Protein AF-A0A0N4WVN0-F1 (afdb_monomer_lite)

Secondary structure (DSSP, 8-state):
-HHHHHHHHHHHHHHHHHHHHHHHHHHHHHHHHHHHSS---HHHHHHHHHHHHHHIIIIIHHHHHHHHHHHHT----HHHHHHHHHHHHHHHHHHHHHHHHH-HHHHHHHHHHTT-HHHHHHHTS--

Structure (mmCIF, N/CA/C/O backbone):
data_AF-A0A0N4WVN0-F1
#
_entry.id   AF-A0A0N4WVN0-F1
#
loop_
_atom_site.group_PDB
_atom_site.id
_atom_site.type_symbol
_atom_site.label_atom_id
_atom_site.label_alt_id
_atom_site.label_comp_id
_atom_site.label_asym_id
_atom_site.label_entity_id
_atom_site.label_seq_id
_atom_site.pdbx_PDB_ins_code
_atom_site.Cartn_x
_atom_site.Cartn_y
_atom_site.Cartn_z
_atom_site.occupancy
_atom_site.B_iso_or_equiv
_atom_site.auth_seq_id
_atom_site.auth_comp_id
_atom_site.auth_asym_id
_atom_site.auth_atom_id
_atom_site.pdbx_PDB_model_num
ATOM 1 N N . MET A 1 1 ? -15.611 -6.223 25.893 1.00 59.28 1 MET A N 1
ATOM 2 C CA . MET A 1 1 ? -15.791 -5.942 24.449 1.00 59.28 1 MET A CA 1
ATOM 3 C C . MET A 1 1 ? -15.288 -4.549 24.075 1.00 59.28 1 MET A C 1
ATOM 5 O O . MET A 1 1 ? -14.571 -4.446 23.090 1.00 59.28 1 MET A O 1
ATOM 9 N N . GLU A 1 2 ? -15.551 -3.517 24.882 1.00 69.81 2 GLU A N 1
ATOM 10 C CA . GLU A 1 2 ? -15.051 -2.138 24.682 1.00 69.81 2 GLU A CA 1
ATOM 11 C C . GLU A 1 2 ? -13.516 -2.027 24.565 1.00 69.81 2 GLU A C 1
ATOM 13 O O . GLU A 1 2 ? -13.001 -1.417 23.632 1.00 69.81 2 GLU A O 1
ATOM 18 N N . SER A 1 3 ? -12.762 -2.688 25.452 1.00 76.81 3 SER A N 1
ATOM 19 C CA . SER A 1 3 ? -11.289 -2.616 25.473 1.00 76.81 3 SER A CA 1
ATOM 20 C C . SER A 1 3 ? -10.631 -3.158 24.197 1.00 76.81 3 SER A C 1
ATOM 22 O O . SER A 1 3 ? -9.617 -2.633 23.752 1.00 76.81 3 SER A O 1
ATOM 24 N N . PHE A 1 4 ? -11.229 -4.183 23.581 1.00 75.38 4 PHE A N 1
ATOM 25 C CA . PHE A 1 4 ? -10.750 -4.766 22.324 1.00 75.38 4 PHE A CA 1
ATOM 26 C C . PHE A 1 4 ? -11.005 -3.831 21.134 1.00 75.38 4 PHE A C 1
ATOM 28 O O . PHE A 1 4 ? -10.144 -3.670 20.275 1.00 75.38 4 PHE A O 1
ATOM 35 N N . ARG A 1 5 ? -12.162 -3.155 21.115 1.00 74.06 5 ARG A N 1
ATOM 36 C CA . ARG A 1 5 ? -12.498 -2.159 20.087 1.00 74.06 5 ARG A CA 1
ATOM 37 C C . ARG A 1 5 ? -11.540 -0.969 20.138 1.00 74.06 5 ARG A C 1
ATOM 39 O O . ARG A 1 5 ? -11.019 -0.565 19.104 1.00 74.06 5 ARG A O 1
ATOM 46 N N . LEU A 1 6 ? -11.259 -0.456 21.337 1.00 80.06 6 LEU A N 1
ATOM 47 C CA . LEU A 1 6 ? -10.300 0.635 21.531 1.00 80.06 6 LEU A CA 1
ATOM 48 C C . LEU A 1 6 ? -8.877 0.236 21.125 1.00 80.06 6 LEU A C 1
ATOM 50 O O . LEU A 1 6 ? -8.201 1.021 20.466 1.00 80.06 6 LEU A O 1
ATOM 54 N N . ALA A 1 7 ? -8.443 -0.984 21.456 1.00 81.81 7 ALA A N 1
ATOM 55 C CA . ALA A 1 7 ? -7.138 -1.492 21.038 1.00 81.81 7 ALA A CA 1
ATOM 56 C C . ALA A 1 7 ? -6.999 -1.527 19.505 1.00 81.81 7 ALA A C 1
ATOM 58 O O . ALA A 1 7 ? -6.013 -1.016 18.980 1.00 81.81 7 ALA A O 1
ATOM 59 N N . LEU A 1 8 ? -8.018 -2.022 18.789 1.00 77.69 8 LEU A N 1
ATOM 60 C CA . LEU A 1 8 ? -8.035 -2.037 17.321 1.00 77.69 8 LEU A CA 1
ATOM 61 C C . LEU A 1 8 ? -7.999 -0.629 16.710 1.00 77.69 8 LEU A C 1
ATOM 63 O O . LEU A 1 8 ? -7.322 -0.408 15.710 1.00 77.69 8 LEU A O 1
ATOM 67 N N . ILE A 1 9 ? -8.707 0.335 17.306 1.00 78.94 9 ILE A N 1
ATOM 68 C CA . ILE A 1 9 ? -8.704 1.730 16.839 1.00 78.94 9 ILE A CA 1
ATOM 69 C C . ILE A 1 9 ? -7.323 2.370 17.043 1.00 78.94 9 ILE A C 1
ATOM 71 O O . ILE A 1 9 ? -6.832 3.067 16.156 1.00 78.94 9 ILE A O 1
ATOM 75 N N . ILE A 1 10 ? -6.679 2.127 18.188 1.00 85.38 10 ILE A N 1
ATOM 76 C CA . ILE A 1 10 ? -5.333 2.641 18.475 1.00 85.38 10 ILE A CA 1
ATOM 77 C C . ILE A 1 10 ? -4.315 2.033 17.508 1.00 85.38 10 ILE A C 1
ATOM 79 O O . ILE A 1 10 ? -3.536 2.768 16.902 1.00 85.38 10 ILE A O 1
ATOM 83 N N . GLU A 1 11 ? -4.347 0.712 17.331 1.00 81.50 11 GLU A N 1
ATOM 84 C CA . GLU A 1 11 ? -3.467 0.000 16.403 1.00 81.50 11 GLU A CA 1
ATOM 85 C C . GLU A 1 11 ? -3.638 0.521 14.970 1.00 81.50 11 GLU A C 1
ATOM 87 O O . GLU A 1 11 ? -2.650 0.788 14.290 1.00 81.50 11 GLU A O 1
ATOM 92 N N . LEU A 1 12 ? -4.877 0.789 14.548 1.00 76.81 12 LEU A N 1
ATOM 93 C CA . LEU A 1 12 ? -5.187 1.373 13.245 1.00 76.81 12 LEU A CA 1
ATOM 94 C C . LEU A 1 12 ? -4.603 2.777 13.064 1.00 76.81 12 LEU A C 1
ATOM 96 O O . LEU A 1 12 ? -3.990 3.052 12.033 1.00 76.81 12 LEU A O 1
ATOM 100 N N . ILE A 1 13 ? -4.803 3.678 14.030 1.00 81.75 13 ILE A N 1
ATOM 101 C CA . ILE A 1 13 ? -4.266 5.047 13.959 1.00 81.75 13 ILE A CA 1
ATOM 102 C C . ILE A 1 13 ? -2.742 4.997 13.833 1.00 81.75 13 ILE A C 1
ATOM 104 O O . ILE A 1 13 ? -2.151 5.743 13.051 1.00 81.75 13 ILE A O 1
ATOM 108 N N . LEU A 1 14 ? -2.113 4.078 14.564 1.00 86.25 14 LEU A N 1
ATOM 109 C CA . LEU A 1 14 ? -0.674 3.868 14.535 1.00 86.25 14 LEU A CA 1
ATOM 110 C C . LEU A 1 14 ? -0.216 3.355 13.160 1.00 86.25 14 LEU A C 1
ATOM 112 O O . LEU A 1 14 ? 0.737 3.891 12.595 1.00 86.25 14 LEU A O 1
ATOM 116 N N . LEU A 1 15 ? -0.945 2.402 12.571 1.00 81.62 15 LEU A N 1
ATOM 117 C CA . LEU A 1 15 ? -0.680 1.853 11.237 1.00 81.62 15 LEU A CA 1
ATOM 118 C C . LEU A 1 15 ? -0.844 2.904 10.127 1.00 81.62 15 LEU A C 1
ATOM 120 O O . LEU A 1 15 ? 0.034 3.045 9.275 1.00 81.62 15 LEU A O 1
ATOM 124 N N . LEU A 1 16 ? -1.925 3.688 10.159 1.00 80.31 16 LEU A N 1
ATOM 125 C CA . LEU A 1 16 ? -2.178 4.774 9.204 1.00 80.31 16 LEU A CA 1
ATOM 126 C C . LEU A 1 16 ? -1.120 5.875 9.305 1.00 80.31 16 LEU A C 1
ATOM 128 O O . LEU A 1 16 ? -0.626 6.348 8.280 1.00 80.31 16 LEU A O 1
ATOM 132 N N . SER A 1 17 ? -0.741 6.249 10.529 1.00 81.69 17 SER A N 1
ATOM 133 C CA . SER A 1 17 ? 0.321 7.223 10.784 1.00 81.69 17 SER A CA 1
ATOM 134 C C . SER A 1 17 ? 1.663 6.742 10.228 1.00 81.69 17 SER A C 1
ATOM 136 O O . SER A 1 17 ? 2.366 7.494 9.555 1.00 81.69 17 SER A O 1
ATOM 138 N N . LEU A 1 18 ? 1.989 5.462 10.421 1.00 85.00 18 LEU A N 1
ATOM 139 C CA . LEU A 1 18 ? 3.233 4.871 9.938 1.00 85.00 18 LEU A CA 1
ATOM 140 C C . LEU A 1 18 ? 3.265 4.785 8.404 1.00 85.00 18 LEU A C 1
ATOM 142 O O . LEU A 1 18 ? 4.270 5.153 7.797 1.00 85.00 18 LEU A O 1
ATOM 146 N N . ILE A 1 19 ? 2.159 4.393 7.761 1.00 81.25 19 ILE A N 1
ATOM 147 C CA . ILE A 1 19 ? 2.031 4.392 6.292 1.00 81.25 19 ILE A CA 1
ATOM 148 C C . ILE A 1 19 ? 2.176 5.813 5.733 1.00 81.25 19 ILE A C 1
ATOM 150 O O . ILE A 1 19 ? 2.924 6.029 4.777 1.00 81.25 19 ILE A O 1
ATOM 154 N N . ALA A 1 20 ? 1.500 6.794 6.334 1.00 79.25 20 ALA A N 1
ATOM 155 C CA . ALA A 1 20 ? 1.608 8.192 5.928 1.00 79.25 20 ALA A CA 1
ATOM 156 C C . ALA A 1 20 ? 3.046 8.706 6.081 1.00 79.25 20 ALA A C 1
ATOM 158 O O . ALA A 1 20 ? 3.585 9.311 5.154 1.00 79.25 20 ALA A O 1
ATOM 159 N N . PHE A 1 21 ? 3.693 8.407 7.209 1.00 84.81 21 PHE A N 1
ATOM 160 C CA . PHE A 1 21 ? 5.077 8.786 7.470 1.00 84.81 21 PHE A CA 1
ATOM 161 C C . PHE A 1 21 ? 6.038 8.187 6.441 1.00 84.81 21 PHE A C 1
ATOM 163 O O . PHE A 1 21 ? 6.839 8.917 5.859 1.00 84.81 21 PHE A O 1
ATOM 170 N N . VAL A 1 22 ? 5.933 6.884 6.161 1.00 82.38 22 VAL A N 1
ATOM 171 C CA . VAL A 1 22 ? 6.773 6.204 5.164 1.00 82.38 22 VAL A CA 1
ATOM 172 C C . VAL A 1 22 ? 6.560 6.797 3.772 1.00 82.38 22 VAL A C 1
ATOM 174 O O . VAL A 1 22 ? 7.540 7.090 3.091 1.00 82.38 22 VAL A O 1
ATOM 177 N N . ASN A 1 23 ? 5.312 7.044 3.363 1.00 78.44 23 ASN A N 1
ATOM 178 C CA . AS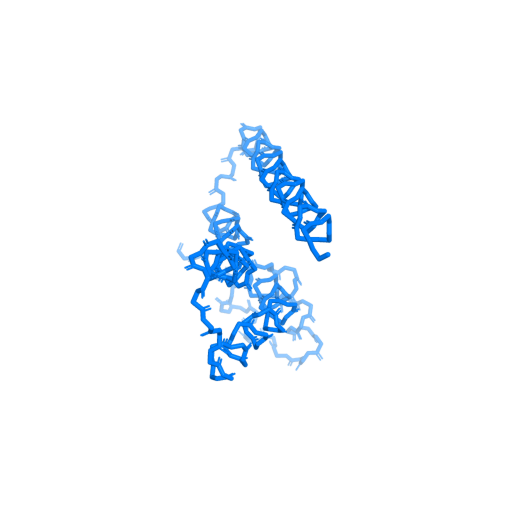N A 1 23 ? 5.003 7.629 2.056 1.00 78.44 23 ASN A CA 1
ATOM 179 C C . ASN A 1 23 ? 5.559 9.052 1.913 1.00 78.44 23 ASN A C 1
ATOM 181 O O . ASN A 1 23 ? 6.168 9.379 0.894 1.00 78.44 23 ASN A O 1
ATOM 185 N N . VAL A 1 24 ? 5.406 9.888 2.944 1.00 80.25 24 VAL A N 1
ATOM 186 C CA . VAL A 1 24 ? 5.959 11.251 2.964 1.00 80.25 24 VAL A CA 1
ATOM 187 C C . VAL A 1 24 ? 7.484 11.210 2.950 1.00 80.25 24 VAL A C 1
ATOM 189 O O . VAL A 1 24 ? 8.109 11.928 2.170 1.00 80.25 24 VAL A O 1
ATOM 192 N N . PHE A 1 25 ? 8.098 10.343 3.754 1.00 83.00 25 PHE A N 1
ATOM 193 C CA . PHE A 1 25 ? 9.547 10.183 3.790 1.00 83.00 25 PHE A CA 1
ATOM 194 C C . PHE A 1 25 ? 10.097 9.729 2.433 1.00 83.00 25 PHE A C 1
ATOM 196 O O . PHE A 1 25 ? 11.067 10.305 1.936 1.00 83.00 25 PHE A O 1
ATOM 203 N N . CYS A 1 26 ? 9.446 8.752 1.793 1.00 77.50 26 CYS A N 1
ATOM 204 C CA . CYS A 1 26 ? 9.819 8.272 0.465 1.00 77.50 26 CYS A CA 1
ATOM 205 C C . CYS A 1 26 ? 9.696 9.392 -0.581 1.00 77.50 26 CYS A C 1
ATOM 207 O O . CYS A 1 26 ? 10.649 9.662 -1.315 1.00 77.50 26 CYS A O 1
ATOM 209 N N . ALA A 1 27 ? 8.580 10.130 -0.571 1.00 76.88 27 ALA A N 1
ATOM 210 C CA . ALA A 1 27 ? 8.352 11.262 -1.466 1.00 76.88 27 ALA A CA 1
ATOM 211 C C . ALA A 1 27 ? 9.391 12.383 -1.281 1.00 76.88 27 ALA A C 1
ATOM 213 O O . ALA A 1 27 ? 9.899 12.919 -2.268 1.00 76.88 27 ALA A O 1
ATOM 214 N N . ILE A 1 28 ? 9.759 12.718 -0.037 1.00 80.81 28 ILE A N 1
ATOM 215 C CA . ILE A 1 28 ? 10.807 13.707 0.260 1.00 80.81 28 ILE A CA 1
ATOM 216 C C . ILE A 1 28 ? 12.154 13.232 -0.279 1.00 80.81 28 ILE A C 1
ATOM 218 O O . ILE A 1 28 ? 12.844 14.000 -0.953 1.00 80.81 28 ILE A O 1
ATOM 222 N N . LYS A 1 29 ? 12.533 11.976 -0.014 1.00 80.00 29 LYS A N 1
ATOM 223 C CA . LYS A 1 29 ? 13.827 11.440 -0.452 1.00 80.00 29 LYS A CA 1
ATOM 224 C C . LYS A 1 29 ? 13.947 11.434 -1.973 1.00 80.00 29 LYS A C 1
ATOM 226 O O . LYS A 1 29 ? 14.994 11.784 -2.511 1.00 80.00 29 LYS A O 1
ATOM 231 N N . ILE A 1 30 ? 12.860 11.102 -2.658 1.00 77.00 30 ILE A N 1
ATOM 232 C CA . ILE A 1 30 ? 12.777 11.098 -4.118 1.00 77.00 30 ILE A CA 1
ATOM 233 C C . ILE A 1 30 ? 12.813 12.510 -4.667 1.00 77.00 30 ILE A C 1
ATOM 235 O O . ILE A 1 30 ? 13.603 12.777 -5.563 1.00 77.00 30 ILE A O 1
ATOM 239 N N . LYS A 1 31 ? 12.055 13.445 -4.087 1.00 76.19 31 LYS A N 1
ATOM 240 C CA . LYS A 1 31 ? 12.126 14.864 -4.453 1.00 76.19 31 LYS A CA 1
ATOM 241 C C . LYS A 1 31 ? 13.540 15.420 -4.283 1.00 76.19 31 LYS A C 1
ATOM 243 O O . LYS A 1 31 ? 13.992 16.189 -5.126 1.00 76.19 31 LYS A O 1
ATOM 248 N N . PHE A 1 32 ? 14.246 15.033 -3.222 1.00 78.00 32 PHE A N 1
ATOM 249 C CA . PHE A 1 32 ? 15.633 15.436 -2.991 1.00 78.00 32 PHE A CA 1
ATOM 250 C C . PHE A 1 32 ? 16.587 14.824 -4.026 1.00 78.00 32 PHE A C 1
ATOM 252 O O . PHE A 1 32 ? 17.411 15.537 -4.595 1.00 78.00 32 PHE A O 1
ATOM 259 N N . TYR A 1 33 ? 16.428 13.534 -4.330 1.00 71.44 33 TYR A N 1
ATOM 260 C CA . TYR A 1 33 ? 17.199 12.847 -5.366 1.00 71.44 33 TYR A CA 1
ATOM 261 C C . TYR A 1 33 ? 16.974 13.482 -6.750 1.00 71.44 33 TYR A C 1
ATOM 263 O O . TYR A 1 33 ? 17.934 13.871 -7.408 1.00 71.44 33 TYR A O 1
ATOM 271 N N . LEU A 1 34 ? 15.712 13.719 -7.125 1.00 70.56 34 LEU A N 1
ATOM 272 C CA . LEU A 1 34 ? 15.299 14.419 -8.349 1.00 70.56 34 LEU A CA 1
ATOM 273 C C . LEU A 1 34 ? 15.773 15.872 -8.407 1.00 70.56 34 LEU A C 1
ATOM 275 O O . LEU A 1 34 ? 16.036 16.377 -9.488 1.00 70.56 34 LEU A O 1
ATOM 279 N N . LYS A 1 35 ? 15.891 16.573 -7.276 1.00 73.25 35 LYS A N 1
ATOM 280 C CA . LYS A 1 35 ? 16.445 17.934 -7.267 1.00 73.25 35 LYS A CA 1
ATOM 281 C C . LYS A 1 35 ? 17.937 17.929 -7.612 1.00 73.25 35 LYS A C 1
ATOM 283 O O . LYS A 1 35 ? 18.407 18.851 -8.274 1.00 73.25 35 LYS A O 1
ATOM 288 N N . ASN A 1 36 ? 18.665 16.901 -7.180 1.00 72.81 36 ASN A N 1
ATOM 289 C CA . ASN A 1 36 ? 20.088 16.749 -7.482 1.00 72.81 36 ASN A CA 1
ATOM 290 C C . ASN A 1 36 ? 20.347 16.170 -8.880 1.00 72.81 36 ASN A C 1
ATOM 292 O O . ASN A 1 36 ? 21.376 16.472 -9.481 1.00 72.81 36 ASN A O 1
ATOM 296 N N . THR A 1 37 ? 19.426 15.380 -9.430 1.00 66.12 37 THR A N 1
ATOM 297 C CA . THR A 1 37 ? 19.520 14.844 -10.791 1.00 66.12 37 THR A CA 1
ATOM 298 C C . THR A 1 37 ? 18.623 15.660 -11.724 1.00 66.12 37 THR A C 1
ATOM 300 O O . THR A 1 37 ? 17.410 15.508 -11.670 1.00 66.12 37 THR A O 1
ATOM 303 N N . LYS A 1 38 ? 19.168 16.481 -12.637 1.00 60.56 38 LYS A N 1
ATOM 304 C CA . LYS A 1 38 ? 18.402 17.299 -13.623 1.00 60.56 38 LYS A CA 1
ATOM 305 C C . LYS A 1 38 ? 17.455 16.510 -14.561 1.00 60.56 38 LYS A C 1
ATOM 307 O O . LYS A 1 38 ? 16.893 17.075 -15.493 1.00 60.56 38 LYS A O 1
ATOM 312 N N . GLN A 1 39 ? 17.296 15.209 -14.352 1.00 57.59 39 GLN A N 1
ATOM 313 C CA . GLN A 1 39 ? 16.501 14.302 -15.156 1.00 57.59 39 GLN A CA 1
ATOM 314 C C . GLN A 1 39 ? 15.142 14.072 -14.487 1.00 57.59 39 GLN A C 1
ATOM 316 O O . GLN A 1 39 ? 14.929 13.113 -13.745 1.00 57.59 39 GLN A O 1
ATOM 321 N N . THR A 1 40 ? 14.204 14.979 -14.755 1.00 57.78 40 THR A N 1
ATOM 322 C CA . THR A 1 40 ? 12.794 14.863 -14.373 1.00 57.78 40 THR A CA 1
ATOM 323 C C . THR A 1 40 ? 12.138 13.750 -15.181 1.00 57.78 40 THR A C 1
ATOM 325 O O . THR A 1 40 ? 11.552 13.952 -16.239 1.00 57.78 40 THR A O 1
ATOM 328 N N . SER A 1 41 ? 12.259 12.527 -14.690 1.00 66.50 41 SER A N 1
ATOM 329 C CA . SER A 1 41 ? 11.559 11.387 -15.261 1.00 66.50 41 SER A CA 1
ATOM 330 C C . SER A 1 41 ? 10.101 11.409 -14.797 1.00 66.50 41 SER A C 1
ATOM 332 O O . SER A 1 41 ? 9.793 10.972 -13.691 1.00 66.50 41 SER A O 1
ATOM 334 N N . CYS A 1 42 ? 9.199 11.931 -15.636 1.00 68.06 42 CYS A N 1
ATOM 335 C CA . CYS A 1 42 ? 7.747 11.983 -15.392 1.00 68.06 42 CYS A CA 1
ATOM 336 C C . CYS A 1 42 ? 7.180 10.630 -14.901 1.00 68.06 42 CYS A C 1
ATOM 338 O O . CYS A 1 42 ? 6.336 10.581 -14.006 1.00 68.06 42 CYS A O 1
ATOM 340 N N . TRP A 1 43 ? 7.736 9.524 -15.403 1.00 68.12 43 TRP A N 1
ATOM 341 C CA . TRP A 1 43 ? 7.354 8.162 -15.029 1.00 68.12 43 TRP A CA 1
ATOM 342 C C . TRP A 1 43 ? 7.625 7.812 -13.552 1.00 68.12 43 TRP A C 1
ATOM 344 O O . TRP A 1 43 ? 6.826 7.103 -12.945 1.00 68.12 43 TRP A O 1
ATOM 354 N N . LEU A 1 44 ? 8.700 8.333 -12.941 1.00 72.44 44 LEU A N 1
ATOM 355 C CA . LEU A 1 44 ? 9.022 8.108 -11.520 1.00 72.44 44 LEU A CA 1
ATOM 356 C C . LEU A 1 44 ? 7.996 8.778 -10.604 1.00 72.44 44 LEU A C 1
ATOM 358 O O . LEU A 1 44 ? 7.622 8.225 -9.569 1.00 72.44 44 LEU A 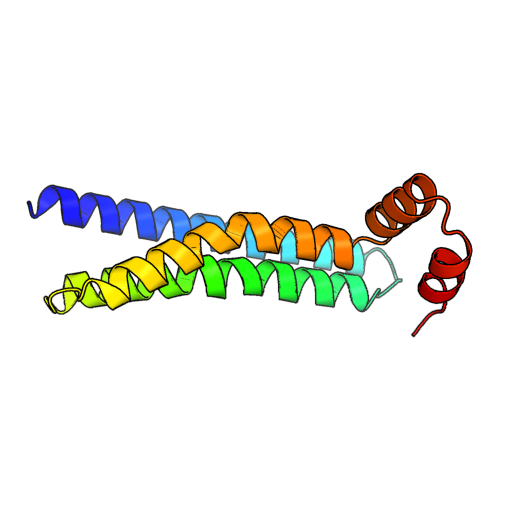O 1
ATOM 362 N N . LEU A 1 45 ? 7.527 9.961 -11.010 1.00 70.75 45 LEU A N 1
ATOM 363 C CA . LEU A 1 45 ? 6.485 10.691 -10.301 1.00 70.75 45 LEU A CA 1
ATOM 364 C C . LEU A 1 45 ? 5.146 9.947 -10.405 1.00 70.75 45 LEU A C 1
ATOM 366 O O . LEU A 1 45 ? 4.490 9.729 -9.390 1.00 70.75 45 LEU A O 1
ATOM 370 N N . GLN A 1 46 ? 4.773 9.504 -11.612 1.00 72.94 46 GLN A N 1
ATOM 371 C CA . GLN A 1 46 ? 3.556 8.720 -11.844 1.00 72.94 46 GLN A CA 1
ATOM 372 C C . GLN A 1 46 ? 3.554 7.421 -11.033 1.00 72.94 46 GLN A C 1
ATOM 374 O O . GLN A 1 46 ? 2.574 7.136 -10.350 1.00 72.94 46 GLN A O 1
ATOM 379 N N . TYR A 1 47 ? 4.664 6.677 -11.032 1.00 77.06 47 TYR A N 1
ATOM 380 C CA . TYR A 1 47 ? 4.811 5.470 -10.220 1.00 77.06 47 TYR A CA 1
ATOM 381 C C . TYR A 1 47 ? 4.540 5.741 -8.736 1.00 77.06 47 TYR A C 1
ATOM 383 O O . TYR A 1 47 ? 3.776 5.008 -8.116 1.00 77.06 47 TYR A O 1
ATOM 391 N N . HIS A 1 48 ? 5.090 6.824 -8.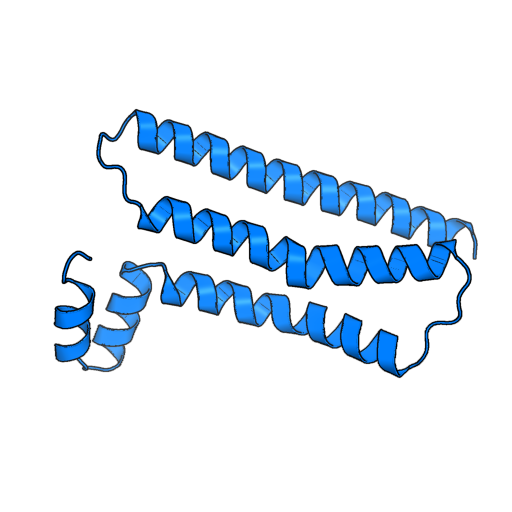180 1.00 73.44 48 HIS A N 1
ATOM 392 C CA . HIS A 1 48 ? 4.846 7.194 -6.784 1.00 73.44 48 HIS A CA 1
ATOM 393 C C . HIS A 1 48 ? 3.390 7.557 -6.499 1.00 73.44 48 HIS A C 1
ATOM 395 O O . HIS A 1 48 ? 2.867 7.185 -5.451 1.00 73.44 48 HIS A O 1
ATOM 401 N N . PHE A 1 49 ? 2.714 8.238 -7.427 1.00 73.00 49 PHE A N 1
ATOM 402 C CA . PHE A 1 49 ? 1.283 8.506 -7.297 1.00 73.00 49 PHE A CA 1
ATOM 403 C C . PHE A 1 49 ? 0.464 7.214 -7.280 1.00 73.00 49 PHE A C 1
ATOM 405 O O . PHE A 1 49 ? -0.392 7.057 -6.414 1.00 73.00 49 PHE A O 1
ATOM 412 N N . PHE A 1 50 ? 0.753 6.262 -8.170 1.00 76.25 50 PHE A N 1
ATOM 413 C CA . PHE A 1 50 ? 0.068 4.966 -8.186 1.00 76.25 50 PHE A CA 1
ATOM 414 C C . PHE A 1 50 ? 0.402 4.112 -6.958 1.00 76.25 50 PHE A C 1
ATOM 416 O O . PHE A 1 50 ? -0.491 3.490 -6.381 1.00 76.25 50 PHE A O 1
ATOM 423 N N . GLN A 1 51 ? 1.659 4.125 -6.514 1.00 76.44 51 GLN A N 1
ATOM 424 C CA . GLN A 1 51 ? 2.103 3.405 -5.324 1.00 76.44 51 GLN A CA 1
ATOM 425 C C . GLN A 1 51 ? 1.524 4.002 -4.037 1.00 76.44 51 GLN A C 1
ATOM 427 O O . GLN A 1 51 ? 1.273 3.252 -3.105 1.00 76.44 51 GLN A O 1
ATOM 432 N N . ALA A 1 52 ? 1.270 5.311 -3.973 1.00 74.88 52 ALA A N 1
ATOM 433 C CA . ALA A 1 52 ? 0.578 5.939 -2.848 1.00 74.88 52 ALA A CA 1
ATOM 434 C C . ALA A 1 52 ? -0.947 5.747 -2.928 1.00 74.88 52 ALA A C 1
ATOM 436 O O . ALA A 1 52 ? -1.596 5.523 -1.909 1.00 74.88 52 ALA A O 1
ATOM 437 N N . ALA A 1 53 ? -1.530 5.784 -4.130 1.00 77.44 53 ALA A N 1
ATOM 438 C CA . ALA A 1 53 ? -2.966 5.610 -4.333 1.00 77.44 53 ALA A CA 1
ATOM 439 C C . ALA A 1 53 ? -3.434 4.174 -4.046 1.00 77.44 53 ALA A C 1
ATOM 441 O O . ALA A 1 53 ? -4.483 3.985 -3.437 1.00 77.44 53 ALA A O 1
ATOM 442 N N . CYS A 1 54 ? -2.654 3.158 -4.426 1.00 76.62 54 CYS A N 1
ATOM 443 C CA . CYS A 1 54 ? -2.991 1.747 -4.216 1.00 76.62 54 CYS A CA 1
ATOM 444 C C . CYS A 1 54 ? -3.268 1.379 -2.737 1.00 76.62 54 CYS A C 1
ATOM 446 O O . CYS A 1 54 ? -4.353 0.875 -2.451 1.00 76.62 54 CYS A O 1
ATOM 448 N N . PRO A 1 55 ? -2.374 1.643 -1.765 1.00 76.25 55 PRO A N 1
ATOM 449 C CA . PRO A 1 55 ? -2.651 1.396 -0.352 1.00 76.25 55 PRO A CA 1
ATOM 450 C C . PRO A 1 55 ? -3.789 2.266 0.175 1.00 76.25 55 PRO A C 1
ATOM 452 O O . PRO A 1 55 ? -4.549 1.805 1.018 1.00 76.25 55 PRO A O 1
ATOM 455 N N . ILE A 1 56 ? -3.973 3.490 -0.331 1.00 76.56 56 ILE A N 1
ATOM 456 C CA . ILE A 1 56 ? -5.109 4.321 0.085 1.00 76.56 56 ILE A CA 1
ATOM 457 C C . ILE A 1 56 ? -6.435 3.664 -0.328 1.00 76.56 56 ILE A C 1
ATOM 459 O O . ILE A 1 56 ? -7.321 3.511 0.505 1.00 76.56 56 ILE A O 1
ATOM 463 N N . VAL A 1 57 ? -6.556 3.209 -1.575 1.00 78.38 57 VAL A N 1
ATOM 464 C CA . VAL A 1 57 ? -7.807 2.651 -2.114 1.00 78.38 57 VAL A CA 1
ATOM 465 C C . VAL A 1 57 ? -8.085 1.232 -1.610 1.00 78.38 57 VAL A C 1
ATOM 467 O O . VAL A 1 57 ? -9.211 0.924 -1.232 1.00 78.38 57 VAL A O 1
ATOM 470 N N . PHE A 1 58 ? -7.081 0.354 -1.593 1.00 79.38 58 PHE A N 1
ATOM 471 C CA . PHE A 1 58 ? -7.282 -1.069 -1.285 1.00 79.38 58 PHE A CA 1
ATOM 472 C C . PHE A 1 58 ? -7.083 -1.422 0.190 1.00 79.38 58 PHE A C 1
ATOM 474 O O . PHE A 1 58 ? -7.499 -2.495 0.617 1.00 79.38 58 PHE A O 1
ATOM 481 N N . LEU A 1 59 ? -6.460 -0.538 0.974 1.00 76.25 59 LEU A N 1
ATOM 482 C CA . LEU A 1 59 ? -6.190 -0.777 2.389 1.00 76.25 59 LEU A CA 1
ATOM 483 C C . LEU A 1 59 ? -6.866 0.300 3.245 1.00 76.25 59 LEU A C 1
ATOM 485 O O . LEU A 1 59 ? -7.760 -0.017 4.019 1.00 76.25 59 LEU A O 1
ATOM 489 N N . VAL A 1 60 ? -6.561 1.583 3.059 1.00 80.25 60 VAL A N 1
ATOM 490 C CA . VAL A 1 60 ? -7.124 2.645 3.916 1.00 80.25 60 VAL A CA 1
ATOM 491 C C . VAL A 1 60 ? -8.644 2.776 3.765 1.00 80.25 60 VAL A C 1
ATOM 493 O O . VAL A 1 60 ? -9.343 2.806 4.772 1.00 80.25 60 VAL A O 1
ATOM 496 N N . THR A 1 61 ? -9.188 2.806 2.545 1.00 80.81 61 THR A N 1
ATOM 497 C CA . THR A 1 61 ? -10.637 2.937 2.305 1.00 80.81 61 THR A CA 1
ATOM 498 C C . THR A 1 61 ? -11.472 1.820 2.945 1.00 80.81 61 THR A C 1
ATOM 500 O O . THR A 1 61 ? -12.372 2.152 3.722 1.00 80.81 61 THR A O 1
ATOM 503 N N . PRO A 1 62 ? -11.220 0.520 2.683 1.00 82.12 62 PRO A N 1
ATOM 504 C CA . PRO A 1 62 ? -12.018 -0.543 3.285 1.00 82.12 62 PRO A CA 1
ATOM 505 C C . PRO A 1 62 ? -11.891 -0.577 4.815 1.00 82.12 62 PRO A C 1
ATOM 507 O O . PRO A 1 62 ? -12.882 -0.802 5.509 1.00 82.12 62 PRO A O 1
ATOM 510 N N . TYR A 1 63 ? -10.714 -0.271 5.367 1.00 77.31 63 TYR A N 1
ATOM 511 C CA . TYR A 1 63 ? -10.537 -0.192 6.818 1.00 77.31 63 TYR A CA 1
ATOM 512 C C . TYR A 1 63 ? -11.254 1.011 7.447 1.00 77.31 63 TYR A C 1
ATOM 514 O O . TYR A 1 63 ? -11.942 0.845 8.453 1.00 77.31 63 TYR A O 1
ATOM 522 N N . CYS A 1 64 ? -11.160 2.205 6.855 1.00 79.56 64 CYS A N 1
ATOM 523 C CA . CYS A 1 64 ? -11.902 3.382 7.315 1.00 79.56 64 CYS A CA 1
ATOM 524 C C . CYS A 1 64 ? -13.414 3.133 7.288 1.00 79.56 64 CYS A C 1
ATOM 526 O O . CYS A 1 64 ? -14.122 3.531 8.211 1.00 79.56 64 CYS A O 1
ATOM 528 N N . PHE A 1 65 ? -13.904 2.432 6.264 1.00 82.88 65 PHE A N 1
ATOM 529 C CA . PHE A 1 65 ? -15.310 2.059 6.167 1.00 82.88 65 PHE A CA 1
ATOM 530 C C . PHE A 1 65 ? -15.722 1.050 7.251 1.00 82.88 65 PHE A C 1
ATOM 532 O O . PHE A 1 65 ? -16.759 1.224 7.887 1.00 82.88 65 PHE A O 1
ATOM 539 N N . ALA A 1 66 ? -14.888 0.041 7.529 1.00 79.69 66 ALA A N 1
ATOM 540 C CA . ALA A 1 66 ? -15.122 -0.910 8.617 1.00 79.69 66 ALA A CA 1
ATOM 541 C C . ALA A 1 66 ? -15.202 -0.214 9.988 1.00 79.69 66 ALA A C 1
ATOM 543 O O . ALA A 1 66 ? -16.072 -0.519 10.800 1.00 79.69 66 ALA A O 1
ATOM 544 N N . VAL A 1 67 ? -14.325 0.760 10.229 1.00 76.62 67 VAL A N 1
ATOM 545 C CA . VAL A 1 67 ? -14.284 1.545 11.471 1.00 76.62 67 VAL A CA 1
ATOM 546 C C . VAL A 1 67 ? -15.499 2.457 11.581 1.00 76.62 67 VAL A C 1
ATOM 548 O O . VAL A 1 67 ? -16.104 2.545 12.645 1.00 76.62 67 VAL A O 1
ATOM 551 N N . PHE A 1 68 ? -15.904 3.089 10.479 1.00 80.69 68 PHE A N 1
ATOM 552 C CA . PHE A 1 68 ? -17.115 3.902 10.431 1.00 80.69 68 PHE A CA 1
ATOM 553 C C . PHE A 1 68 ? -18.369 3.087 10.777 1.00 80.69 68 PHE A C 1
ATOM 555 O O . PHE A 1 68 ? -19.177 3.526 11.594 1.00 80.69 68 PHE A O 1
ATOM 562 N N . LEU A 1 69 ? -18.512 1.877 10.228 1.00 78.88 69 LEU A N 1
ATOM 563 C CA . LEU A 1 69 ? -19.601 0.961 10.596 1.00 78.88 69 LEU A CA 1
ATOM 564 C C . LEU A 1 69 ? -19.562 0.600 12.087 1.00 78.88 69 LEU A C 1
ATOM 566 O O . LEU A 1 69 ? -20.592 0.594 12.757 1.00 78.88 69 LEU A O 1
ATOM 570 N N . LEU A 1 70 ? -18.362 0.385 12.629 1.00 75.12 70 LEU A N 1
ATOM 571 C CA . LEU A 1 70 ? -18.157 0.044 14.035 1.00 75.12 70 LEU A CA 1
ATOM 572 C C . LEU A 1 70 ? -18.545 1.193 14.985 1.00 75.12 70 LEU A C 1
ATOM 574 O O . LEU A 1 70 ? -19.117 0.931 16.043 1.00 75.12 70 LEU A O 1
ATOM 578 N N . PHE A 1 71 ? -18.285 2.448 14.602 1.00 73.94 71 PHE A N 1
ATOM 579 C CA . PHE A 1 71 ? -18.678 3.641 15.367 1.00 73.94 71 PHE A CA 1
ATOM 580 C C . PHE A 1 71 ? -20.153 4.015 15.214 1.00 73.94 71 PHE A C 1
ATOM 582 O O . PHE A 1 71 ? -20.759 4.504 16.163 1.00 73.94 71 PHE A O 1
ATOM 589 N N . THR A 1 72 ? -20.736 3.798 14.035 1.00 80.44 72 THR A N 1
ATOM 590 C CA . THR A 1 72 ? -22.162 4.067 13.789 1.00 80.44 72 THR A CA 1
ATOM 591 C C . THR A 1 72 ? -23.073 2.983 14.362 1.00 80.44 72 THR A C 1
ATOM 593 O O . THR A 1 72 ? -24.279 3.194 14.452 1.00 80.44 72 THR A O 1
ATOM 596 N N . GLY A 1 73 ? -22.512 1.838 14.768 1.00 72.94 73 GLY A N 1
ATOM 597 C CA . GLY A 1 73 ? -23.275 0.707 15.295 1.00 72.94 73 GLY A CA 1
ATOM 598 C C . GLY 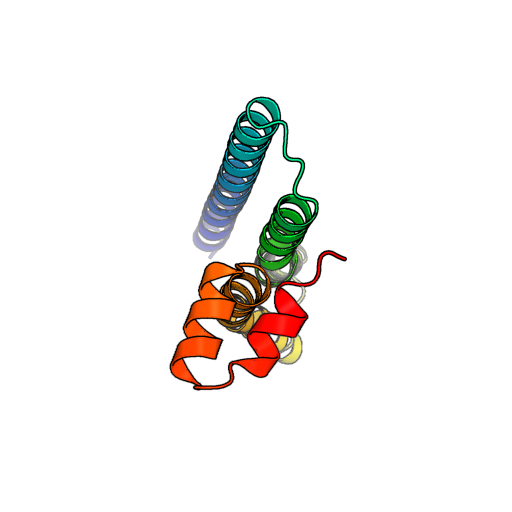A 1 73 ? -24.169 0.045 14.246 1.00 72.94 73 GLY A C 1
ATOM 599 O O . GLY A 1 73 ? -25.070 -0.704 14.609 1.00 72.94 73 GLY A O 1
ATOM 600 N N . ILE A 1 74 ? -23.942 0.332 12.959 1.00 77.12 74 ILE A N 1
ATOM 601 C CA . ILE A 1 74 ? -24.669 -0.289 11.855 1.00 77.12 74 ILE A CA 1
ATOM 602 C C . ILE A 1 74 ? -24.177 -1.729 11.730 1.00 77.12 74 ILE A C 1
ATOM 604 O O . ILE A 1 74 ? -22.984 -1.965 11.524 1.00 77.12 74 ILE A O 1
ATOM 608 N N . ASP A 1 75 ? -25.098 -2.689 11.817 1.00 77.00 75 ASP A N 1
ATOM 609 C CA . ASP A 1 75 ? -24.774 -4.095 11.602 1.00 77.00 75 ASP A CA 1
ATOM 610 C C . ASP A 1 75 ? -24.187 -4.291 10.200 1.00 77.00 75 ASP A C 1
ATOM 612 O O . ASP A 1 75 ? -24.800 -3.964 9.177 1.00 77.00 75 ASP A O 1
ATOM 616 N N . SER A 1 76 ? -22.963 -4.821 10.139 1.00 71.06 76 SER A N 1
ATOM 617 C CA . SER A 1 76 ? -22.317 -5.100 8.862 1.00 71.06 76 SER A CA 1
ATOM 618 C C . SER A 1 76 ? -23.035 -6.263 8.182 1.00 71.06 76 SER A C 1
ATOM 620 O O . SER A 1 76 ? -22.992 -7.398 8.660 1.00 71.06 76 SER A O 1
ATOM 622 N N . ASN A 1 77 ? -23.670 -5.999 7.042 1.00 80.19 77 ASN A N 1
ATOM 623 C CA . ASN A 1 77 ? -24.227 -7.054 6.203 1.00 80.19 77 ASN A CA 1
ATOM 624 C C . ASN A 1 77 ? -23.093 -7.950 5.659 1.00 80.19 77 ASN A C 1
ATOM 626 O O . ASN A 1 77 ? -22.017 -7.445 5.332 1.00 80.19 77 ASN A O 1
ATOM 630 N N . GLN A 1 78 ? -23.334 -9.254 5.488 1.00 81.94 78 GLN A N 1
ATOM 631 C CA . GLN A 1 78 ? -22.344 -10.210 4.962 1.00 81.94 78 GLN A CA 1
ATOM 632 C C . GLN A 1 78 ? -21.715 -9.742 3.642 1.00 81.94 78 GLN A C 1
ATOM 634 O O . GLN A 1 78 ? -20.517 -9.913 3.430 1.00 81.94 78 GLN A O 1
ATOM 639 N N . ILE A 1 79 ? -22.507 -9.094 2.782 1.00 83.19 79 ILE A N 1
ATOM 640 C CA . ILE A 1 79 ? -22.042 -8.529 1.508 1.00 83.19 79 ILE A CA 1
ATOM 641 C C . ILE A 1 79 ? -20.930 -7.497 1.736 1.00 83.19 79 ILE A C 1
ATOM 643 O O . ILE A 1 79 ? -19.910 -7.522 1.052 1.00 83.19 79 ILE A O 1
ATOM 647 N N . ILE A 1 80 ? -21.100 -6.613 2.722 1.00 81.94 80 ILE A N 1
ATOM 648 C CA . ILE A 1 80 ? -20.132 -5.559 3.032 1.00 81.94 80 ILE A CA 1
ATOM 649 C C . ILE A 1 80 ? -18.827 -6.188 3.511 1.00 81.94 80 ILE A C 1
ATOM 651 O O . ILE A 1 80 ? -17.761 -5.854 3.001 1.00 81.94 80 ILE A O 1
ATOM 655 N N . THR A 1 81 ? -18.902 -7.145 4.434 1.00 83.69 81 THR A N 1
ATOM 656 C CA . THR A 1 81 ? -17.718 -7.829 4.961 1.00 83.69 81 THR A CA 1
ATOM 657 C C . THR A 1 81 ? -16.939 -8.540 3.853 1.00 83.69 81 THR A C 1
ATOM 659 O O . THR A 1 81 ? -15.726 -8.374 3.767 1.00 83.69 81 THR A O 1
ATOM 662 N N . VAL A 1 82 ? -17.622 -9.252 2.947 1.00 87.69 82 VAL A N 1
ATOM 663 C CA . VAL A 1 82 ? -16.981 -9.939 1.810 1.00 87.69 82 VAL A CA 1
ATOM 664 C C . VAL A 1 82 ? -16.284 -8.953 0.872 1.00 87.69 82 VAL A C 1
ATOM 666 O O . VAL A 1 82 ? -15.146 -9.198 0.465 1.00 87.69 82 VAL A O 1
ATOM 669 N N . VAL A 1 83 ? -16.929 -7.830 0.543 1.00 87.44 83 VAL A N 1
ATOM 670 C CA . VAL A 1 83 ? -16.338 -6.798 -0.323 1.00 87.44 83 VAL A CA 1
ATOM 671 C C . VAL A 1 83 ? -15.085 -6.205 0.321 1.00 87.44 83 VAL A C 1
ATOM 673 O O . VAL A 1 83 ? -14.048 -6.129 -0.335 1.00 87.44 83 VAL A O 1
ATOM 676 N N . LEU A 1 84 ? -15.144 -5.849 1.607 1.00 85.44 84 LEU A N 1
ATOM 677 C CA . LEU A 1 84 ? -14.008 -5.289 2.343 1.00 85.44 84 LEU A CA 1
ATOM 678 C C . LEU A 1 84 ? -12.835 -6.271 2.428 1.00 85.44 84 LEU A C 1
ATOM 680 O O . LEU A 1 84 ? -11.697 -5.897 2.142 1.00 85.44 84 LEU A O 1
ATOM 684 N N . SER A 1 85 ? -13.106 -7.534 2.766 1.00 83.06 85 SER A N 1
ATOM 685 C CA . SER A 1 85 ? -12.081 -8.580 2.833 1.00 83.06 85 SER A CA 1
ATOM 686 C C . SER A 1 85 ? -11.443 -8.851 1.470 1.00 83.06 85 SER A C 1
ATOM 688 O O . SER A 1 85 ? -10.234 -9.053 1.387 1.00 83.06 85 SER A O 1
ATOM 690 N N . THR A 1 86 ? -12.233 -8.808 0.395 1.00 86.50 86 THR A N 1
ATOM 691 C CA . THR A 1 86 ? -11.738 -9.009 -0.973 1.00 86.50 86 THR A CA 1
ATOM 692 C C . THR A 1 86 ? -10.867 -7.837 -1.424 1.00 86.50 86 THR A C 1
ATOM 694 O O . THR A 1 86 ? -9.805 -8.055 -2.004 1.00 86.50 86 THR A O 1
ATOM 697 N N . LEU A 1 87 ? -11.260 -6.596 -1.111 1.00 83.69 87 LEU A N 1
ATOM 698 C CA . LEU A 1 87 ? -10.458 -5.400 -1.391 1.00 83.69 87 LEU A CA 1
ATOM 699 C C . LEU A 1 87 ? -9.090 -5.454 -0.692 1.00 83.69 87 LEU A C 1
ATOM 701 O O . LEU A 1 87 ? -8.070 -5.203 -1.334 1.00 83.69 87 LEU A O 1
ATOM 705 N N . LEU A 1 88 ? -9.063 -5.865 0.581 1.00 83.44 88 LEU A N 1
ATOM 706 C CA . LEU A 1 88 ? -7.820 -6.108 1.322 1.00 83.44 88 LEU A CA 1
ATOM 707 C C . LEU A 1 88 ? -6.966 -7.200 0.672 1.00 83.44 88 LEU A C 1
ATOM 709 O O . LEU A 1 88 ? -5.756 -7.038 0.534 1.00 83.44 88 LEU A O 1
ATOM 713 N N . ALA A 1 89 ? -7.583 -8.318 0.2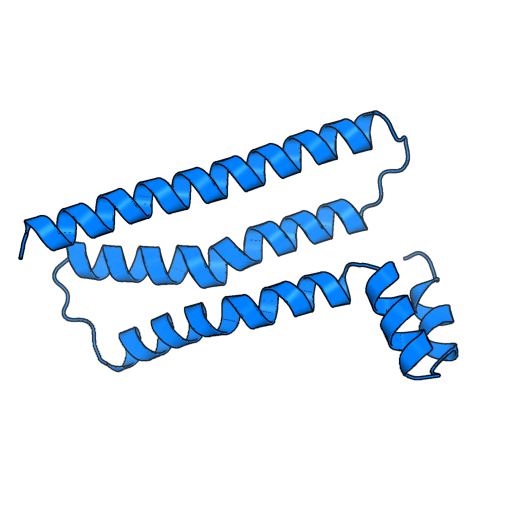82 1.00 85.38 89 ALA A N 1
ATOM 714 C CA . ALA A 1 89 ? -6.881 -9.453 -0.315 1.00 85.38 89 ALA A CA 1
ATOM 715 C C . ALA A 1 89 ? -6.300 -9.132 -1.703 1.00 85.38 89 ALA A C 1
ATOM 717 O O . ALA A 1 89 ? -5.307 -9.729 -2.116 1.00 85.38 89 ALA A O 1
ATOM 718 N N . LEU A 1 90 ? -6.884 -8.163 -2.412 1.00 85.06 90 LEU A N 1
ATOM 719 C CA . LEU A 1 90 ? -6.398 -7.676 -3.703 1.00 85.06 90 LEU A CA 1
ATOM 720 C C . LEU A 1 90 ? -5.173 -6.759 -3.579 1.00 85.06 90 LEU A C 1
ATOM 722 O O . LEU A 1 90 ? -4.362 -6.704 -4.504 1.00 85.06 90 LEU A O 1
ATOM 726 N N . TYR A 1 91 ? -4.984 -6.075 -2.448 1.00 81.62 91 TYR A N 1
ATOM 727 C CA . TYR A 1 91 ? -3.832 -5.195 -2.222 1.00 81.62 91 TYR A CA 1
ATOM 728 C C . TYR A 1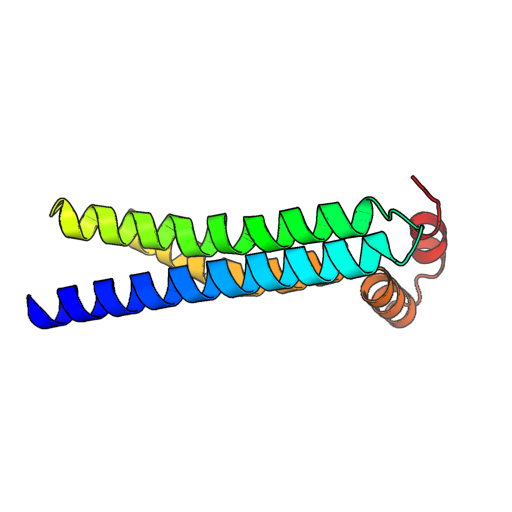 91 ? -2.457 -5.850 -2.500 1.00 81.62 91 TYR A C 1
ATOM 730 O O . TYR A 1 91 ? -1.686 -5.285 -3.285 1.00 81.62 91 TYR A O 1
ATOM 738 N N . PRO A 1 92 ? -2.118 -7.035 -1.941 1.00 81.81 92 PRO A N 1
ATOM 739 C CA . PRO A 1 92 ? -0.836 -7.692 -2.209 1.00 81.81 92 PRO A CA 1
ATOM 740 C C . PRO A 1 92 ? -0.676 -8.166 -3.658 1.00 81.81 92 PRO A C 1
ATOM 742 O O . PRO A 1 92 ? 0.443 -8.473 -4.054 1.00 81.81 92 PRO A O 1
ATOM 745 N N . ILE A 1 93 ? -1.753 -8.216 -4.450 1.00 83.88 93 ILE A N 1
ATOM 746 C CA . ILE A 1 93 ? -1.714 -8.546 -5.881 1.00 83.88 93 ILE A CA 1
ATOM 747 C C . ILE A 1 93 ? -1.469 -7.280 -6.711 1.00 83.88 93 ILE A C 1
ATOM 749 O O . ILE A 1 93 ? -0.624 -7.276 -7.604 1.00 83.88 93 ILE A O 1
ATOM 753 N N . PHE A 1 94 ? -2.153 -6.177 -6.401 1.00 79.75 94 PHE A N 1
ATOM 754 C CA . PHE A 1 94 ? -1.973 -4.921 -7.133 1.00 79.75 94 PHE A CA 1
ATOM 755 C C . PHE A 1 94 ? -0.595 -4.299 -6.919 1.00 79.75 94 PHE A C 1
ATOM 757 O O . PHE A 1 94 ? -0.015 -3.770 -7.865 1.00 79.75 94 PHE A O 1
ATOM 764 N N . ASN A 1 95 ? -0.034 -4.404 -5.714 1.00 79.25 95 ASN A N 1
ATOM 765 C CA . ASN A 1 95 ? 1.280 -3.843 -5.409 1.00 79.25 95 ASN A CA 1
ATOM 766 C C . ASN A 1 95 ? 2.406 -4.364 -6.348 1.00 79.25 95 ASN A C 1
ATOM 768 O O . ASN A 1 95 ? 3.057 -3.547 -7.003 1.00 79.25 95 ASN A O 1
ATOM 772 N N . PRO A 1 96 ? 2.619 -5.686 -6.532 1.00 78.69 96 PRO A N 1
ATOM 773 C CA . PRO A 1 96 ? 3.601 -6.200 -7.487 1.00 78.69 96 PRO A CA 1
ATOM 774 C C . PRO A 1 96 ? 3.228 -5.920 -8.948 1.00 78.69 96 PRO A C 1
ATOM 776 O O . PRO A 1 96 ? 4.130 -5.686 -9.747 1.00 78.69 96 PRO A O 1
ATOM 779 N N . ILE A 1 97 ? 1.939 -5.886 -9.315 1.00 82.00 97 ILE A N 1
ATOM 780 C CA . ILE A 1 97 ? 1.516 -5.523 -10.681 1.00 82.00 97 ILE A CA 1
ATOM 781 C C . ILE A 1 97 ? 1.947 -4.091 -11.018 1.00 82.00 97 ILE A C 1
ATOM 783 O O . ILE A 1 97 ? 2.488 -3.851 -12.099 1.00 82.00 97 ILE A O 1
ATOM 787 N N . ILE A 1 98 ? 1.759 -3.145 -10.094 1.00 79.38 98 ILE A N 1
ATOM 788 C CA . ILE A 1 98 ? 2.198 -1.753 -10.258 1.00 79.38 98 ILE A CA 1
ATOM 789 C C . ILE A 1 98 ? 3.725 -1.705 -10.390 1.00 79.38 98 ILE A C 1
ATOM 791 O O . ILE A 1 98 ? 4.239 -1.099 -11.328 1.00 79.38 98 ILE A O 1
ATOM 795 N N . ILE A 1 99 ? 4.466 -2.406 -9.528 1.00 79.06 99 ILE A N 1
ATOM 796 C CA . ILE A 1 99 ? 5.936 -2.459 -9.603 1.00 79.06 99 ILE A CA 1
ATOM 797 C C . ILE A 1 99 ? 6.399 -3.005 -10.961 1.00 79.06 99 ILE A C 1
ATOM 799 O O . ILE A 1 99 ? 7.208 -2.369 -11.631 1.00 79.06 99 ILE A O 1
ATOM 803 N N . ILE A 1 100 ? 5.849 -4.135 -11.410 1.00 79.88 100 ILE A N 1
ATOM 804 C CA . ILE A 1 100 ? 6.208 -4.762 -12.689 1.00 79.88 100 ILE A CA 1
ATOM 805 C C . ILE A 1 100 ? 5.870 -3.852 -13.875 1.00 79.88 100 ILE A C 1
ATOM 807 O O . ILE A 1 100 ? 6.649 -3.760 -14.821 1.00 79.88 100 ILE A O 1
ATOM 811 N N . THR A 1 101 ? 4.729 -3.164 -13.830 1.00 73.62 101 THR A N 1
ATOM 812 C CA . THR A 1 101 ? 4.260 -2.311 -14.931 1.00 73.62 101 THR A CA 1
ATOM 813 C C . THR A 1 101 ? 5.087 -1.035 -15.054 1.00 73.62 101 THR A C 1
ATOM 815 O O . THR A 1 101 ? 5.366 -0.595 -16.169 1.00 73.62 101 THR A O 1
ATOM 818 N N . PHE A 1 102 ? 5.508 -0.436 -13.938 1.00 69.19 102 PHE A N 1
ATOM 819 C CA . PHE A 1 102 ? 6.189 0.861 -13.935 1.00 69.19 102 PHE A CA 1
ATOM 820 C C . PHE A 1 102 ? 7.719 0.762 -13.855 1.00 69.19 102 PHE A C 1
ATOM 822 O O . PHE A 1 102 ? 8.404 1.665 -14.339 1.00 69.19 102 PHE A O 1
ATOM 829 N N . MET A 1 103 ? 8.288 -0.322 -13.315 1.00 71.00 103 MET A N 1
ATOM 830 C CA . MET A 1 103 ? 9.739 -0.516 -13.302 1.00 71.00 103 MET A CA 1
ATOM 831 C C . MET A 1 103 ? 10.228 -1.102 -14.625 1.00 71.00 103 MET A C 1
ATOM 833 O O . MET A 1 103 ? 10.059 -2.287 -14.920 1.00 71.00 103 MET A O 1
ATOM 837 N N . LYS A 1 104 ? 10.913 -0.267 -15.412 1.00 67.88 104 LYS A N 1
ATOM 838 C CA . LYS A 1 104 ? 11.515 -0.660 -16.694 1.00 67.88 104 LYS A CA 1
ATOM 839 C C . LYS A 1 104 ? 12.441 -1.873 -16.559 1.00 67.88 104 LYS A C 1
ATOM 841 O O . LYS A 1 104 ? 12.408 -2.745 -17.418 1.00 67.88 104 LYS A O 1
ATOM 846 N N . GLU A 1 105 ? 13.211 -1.953 -15.477 1.00 72.88 105 GLU A N 1
ATOM 847 C CA . GLU A 1 105 ? 14.107 -3.078 -15.176 1.00 72.88 105 GLU A CA 1
ATOM 848 C C . GLU A 1 105 ? 13.347 -4.404 -15.059 1.00 72.88 105 GLU A C 1
ATOM 850 O O . GLU A 1 105 ? 13.762 -5.403 -15.644 1.00 72.88 105 GLU A O 1
ATOM 855 N N . TYR A 1 106 ? 12.188 -4.398 -14.390 1.00 73.25 106 TYR A N 1
ATOM 856 C CA . TYR A 1 106 ? 11.325 -5.573 -14.265 1.00 73.25 106 TYR A CA 1
ATOM 857 C C . TYR A 1 106 ? 10.692 -5.964 -15.597 1.00 73.25 106 TYR A C 1
ATOM 859 O O . TYR A 1 106 ? 10.711 -7.141 -15.956 1.00 73.25 106 TYR A O 1
ATOM 867 N N . ARG A 1 107 ? 10.184 -4.991 -16.365 1.00 76.81 107 ARG A N 1
ATOM 868 C CA . ARG A 1 107 ? 9.659 -5.256 -17.715 1.00 76.81 107 ARG A CA 1
ATOM 869 C C . ARG A 1 107 ? 10.722 -5.872 -18.614 1.00 76.81 107 ARG A C 1
ATOM 871 O O . ARG A 1 107 ? 10.442 -6.838 -19.316 1.00 76.81 107 ARG A O 1
ATOM 878 N N . ASN A 1 108 ? 11.945 -5.350 -18.552 1.00 74.62 108 ASN A N 1
ATOM 879 C CA . ASN A 1 108 ? 13.056 -5.849 -19.349 1.00 74.62 108 ASN A CA 1
ATOM 880 C C . ASN A 1 108 ? 13.463 -7.260 -18.905 1.00 74.62 108 ASN A C 1
ATOM 882 O O . ASN A 1 108 ? 13.639 -8.141 -19.739 1.00 74.62 108 ASN A O 1
ATOM 886 N N . PHE A 1 109 ? 13.519 -7.518 -17.595 1.00 79.50 109 PHE A N 1
ATOM 887 C CA . PHE A 1 109 ? 13.791 -8.850 -17.055 1.00 79.50 109 PHE A CA 1
ATOM 888 C C . PHE A 1 109 ? 12.751 -9.882 -17.509 1.00 79.50 109 PHE A C 1
ATOM 890 O O . PHE A 1 109 ? 13.112 -10.975 -17.943 1.00 79.50 109 PHE A O 1
ATOM 897 N N . ILE A 1 110 ? 11.464 -9.528 -17.462 1.00 80.06 110 ILE A N 1
ATOM 898 C CA . ILE A 1 110 ? 10.359 -10.378 -17.922 1.00 80.06 110 ILE A CA 1
ATOM 899 C C . ILE A 1 110 ? 10.451 -10.608 -19.434 1.00 80.06 110 ILE A C 1
ATOM 901 O O . ILE A 1 110 ? 10.397 -11.755 -19.870 1.00 80.06 110 ILE A O 1
ATOM 905 N N . ALA A 1 111 ? 10.667 -9.560 -20.232 1.00 76.00 111 ALA A N 1
ATOM 906 C CA . ALA A 1 111 ? 10.781 -9.664 -21.686 1.00 76.00 111 ALA A CA 1
ATOM 907 C C . ALA A 1 111 ? 11.985 -10.514 -22.136 1.00 76.00 111 ALA A C 1
ATOM 909 O O . ALA A 1 111 ? 11.866 -11.312 -23.069 1.00 76.00 111 ALA A O 1
ATOM 910 N N . ILE A 1 112 ? 13.117 -10.414 -21.427 1.00 78.94 112 ILE A N 1
ATOM 911 C CA . ILE A 1 112 ? 14.291 -11.275 -21.624 1.00 78.94 112 ILE A CA 1
ATOM 912 C C . ILE A 1 112 ? 13.946 -12.731 -21.280 1.00 78.94 112 ILE A C 1
ATOM 914 O O . ILE A 1 112 ? 14.249 -13.633 -22.061 1.00 78.94 112 ILE A O 1
ATOM 918 N N . LYS A 1 113 ? 13.267 -12.975 -20.149 1.00 80.94 113 LYS A N 1
ATOM 919 C CA . LYS A 1 113 ? 12.847 -14.327 -19.733 1.00 80.94 113 LYS A CA 1
ATOM 920 C C . LYS A 1 113 ? 11.858 -14.968 -20.709 1.00 80.94 113 LYS A C 1
ATOM 922 O O . LYS A 1 113 ? 11.922 -16.173 -20.930 1.00 80.94 113 LYS A O 1
ATOM 927 N N . LEU A 1 114 ? 10.971 -14.167 -21.295 1.00 81.56 114 LEU A N 1
ATOM 928 C CA . LEU A 1 114 ? 9.970 -14.589 -22.279 1.00 81.56 114 LEU A CA 1
ATOM 929 C C . LEU A 1 114 ? 10.508 -14.661 -23.717 1.00 81.56 114 LEU A C 1
ATOM 931 O O . LEU A 1 114 ? 9.753 -15.034 -24.609 1.00 81.56 114 LEU A O 1
ATOM 935 N N . LYS A 1 115 ? 11.792 -14.339 -23.958 1.00 74.38 115 LYS A N 1
ATOM 936 C CA . LYS A 1 115 ? 12.407 -14.294 -25.301 1.00 74.38 115 LYS A CA 1
ATOM 937 C C . LYS A 1 115 ? 11.572 -13.495 -26.318 1.00 74.38 115 LYS A C 1
ATOM 939 O O . LYS A 1 115 ? 11.510 -13.864 -27.487 1.00 74.38 115 LYS A O 1
ATOM 944 N N . ALA A 1 116 ? 10.957 -12.393 -25.886 1.00 67.31 116 ALA A N 1
ATOM 945 C CA . ALA A 1 116 ? 10.159 -11.505 -26.735 1.00 67.31 116 ALA A CA 1
ATOM 946 C C . ALA A 1 116 ? 10.887 -10.156 -26.942 1.00 67.31 116 ALA A C 1
ATOM 948 O O . ALA A 1 116 ? 10.504 -9.147 -26.346 1.00 67.31 116 ALA A O 1
ATOM 949 N N . PRO A 1 117 ? 11.970 -10.116 -27.748 1.00 59.59 117 PRO A N 1
ATOM 950 C CA . PRO A 1 117 ? 12.817 -8.930 -27.901 1.00 59.59 117 PRO A CA 1
ATOM 951 C C . PRO A 1 117 ? 12.127 -7.762 -28.619 1.00 59.59 117 PRO A C 1
ATOM 953 O O . PRO A 1 117 ? 12.556 -6.621 -28.457 1.00 59.59 117 PRO A O 1
ATOM 956 N N . ASP A 1 118 ? 11.061 -8.011 -29.383 1.00 61.97 118 ASP A N 1
ATOM 957 C CA . ASP A 1 118 ? 10.341 -6.956 -30.108 1.00 61.97 118 ASP A CA 1
ATOM 958 C C . ASP A 1 118 ? 9.511 -6.060 -29.173 1.00 61.97 118 ASP A C 1
ATOM 960 O O . ASP A 1 118 ? 9.436 -4.851 -29.386 1.00 61.97 118 ASP A O 1
ATOM 964 N N . VAL A 1 119 ? 9.015 -6.606 -28.055 1.00 60.06 119 VAL A N 1
ATOM 965 C CA . VAL A 1 119 ? 8.294 -5.845 -27.015 1.00 60.06 119 VAL A CA 1
ATOM 966 C C . VAL A 1 119 ? 9.233 -4.875 -26.283 1.00 60.06 119 VAL A C 1
ATOM 968 O O . VAL A 1 119 ? 8.828 -3.789 -25.879 1.00 60.06 119 VAL A O 1
ATOM 971 N N . VAL A 1 120 ? 10.522 -5.214 -26.158 1.00 58.16 120 VAL A N 1
ATOM 972 C CA . VAL A 1 120 ? 11.527 -4.336 -25.529 1.00 58.16 120 VAL A CA 1
ATOM 973 C C . VAL A 1 120 ? 11.757 -3.065 -26.352 1.00 58.16 120 VAL A C 1
ATOM 975 O O . VAL A 1 120 ? 11.919 -1.993 -25.773 1.00 58.16 120 VAL A O 1
ATOM 978 N N . ARG A 1 121 ? 11.728 -3.158 -27.691 1.00 54.97 121 ARG A N 1
ATOM 979 C CA . ARG A 1 121 ? 11.960 -2.007 -28.585 1.00 54.97 121 ARG A CA 1
ATOM 980 C C . ARG A 1 121 ? 10.793 -1.021 -28.610 1.00 54.97 121 ARG A C 1
ATOM 982 O O . ARG A 1 121 ? 11.027 0.171 -28.781 1.00 54.97 121 ARG A O 1
ATOM 989 N N . GLU A 1 122 ? 9.559 -1.484 -28.410 1.00 59.03 122 GLU A N 1
ATOM 990 C CA . GLU A 1 122 ? 8.405 -0.586 -28.250 1.00 59.03 122 GLU A CA 1
ATOM 991 C C . GLU A 1 122 ? 8.399 0.124 -26.891 1.00 59.03 122 GLU A C 1
ATOM 993 O O . GLU A 1 122 ? 8.037 1.294 -26.816 1.00 59.03 122 GLU A O 1
ATOM 998 N N . ILE A 1 123 ? 8.857 -0.542 -25.826 1.00 57.31 123 ILE A N 1
ATOM 999 C CA . ILE A 1 123 ? 8.920 0.037 -24.473 1.00 57.31 123 ILE A CA 1
ATOM 1000 C C . ILE A 1 123 ? 10.057 1.069 -24.330 1.00 57.31 123 ILE A C 1
ATOM 1002 O O . ILE A 1 123 ? 9.996 1.937 -23.456 1.00 57.31 123 ILE A O 1
ATOM 1006 N N . ASP A 1 124 ? 11.108 0.973 -25.149 1.00 53.41 124 ASP A N 1
ATOM 1007 C CA . ASP A 1 124 ? 12.248 1.903 -25.134 1.00 53.41 124 ASP A CA 1
ATOM 1008 C C . ASP A 1 124 ? 11.980 3.215 -25.892 1.00 53.41 124 ASP A C 1
ATOM 1010 O O . ASP A 1 124 ? 12.771 4.155 -25.806 1.00 53.41 124 ASP A O 1
ATOM 1014 N N . LYS A 1 125 ? 10.850 3.312 -26.605 1.00 44.38 125 LYS A N 1
ATOM 1015 C CA . LYS A 1 125 ? 10.435 4.548 -27.267 1.00 44.38 125 LYS A CA 1
ATOM 1016 C C . LYS A 1 125 ? 10.029 5.574 -26.196 1.00 44.38 125 LYS A C 1
ATOM 1018 O O . LYS A 1 125 ? 9.115 5.295 -25.418 1.00 44.38 125 LYS A O 1
ATOM 1023 N N . PRO A 1 126 ? 10.691 6.742 -26.112 1.00 41.72 126 PRO A N 1
ATOM 1024 C CA . PRO A 1 126 ? 10.229 7.800 -25.227 1.00 41.72 126 PRO A CA 1
ATOM 1025 C C . PRO A 1 126 ? 8.839 8.256 -25.689 1.00 41.72 126 PRO A C 1
ATOM 1027 O O . PRO A 1 126 ? 8.627 8.460 -26.886 1.00 41.72 126 PRO A O 1
ATOM 1030 N N . ILE A 1 127 ? 7.909 8.353 -24.733 1.00 47.22 127 ILE A N 1
ATOM 1031 C CA . ILE A 1 127 ? 6.602 9.010 -24.903 1.00 47.22 127 ILE A CA 1
ATOM 1032 C C . ILE A 1 127 ? 6.834 10.497 -25.160 1.00 47.22 127 ILE A C 1
ATOM 1034 O O . ILE A 1 127 ? 7.636 11.086 -24.396 1.00 47.22 127 ILE A O 1
#

Radius of gyration: 19.62 Å; chains: 1; bounding box: 45×32×56 Å

InterPro domains:
  IPR019428 7TM GPCR, serpentine receptor class r (Str) [PF10326] (6-110)

Organism: Haemonchus placei (NCBI:txid6290)

Foldseek 3Di:
DVVVLVVVVVVVVVVVVVLVVVLVVVVVVVVVVCVVPVDPPVLVVVLSVQLNVLCCFLPVVLVVVVNVCVVVVPDDDPVSVVVSVVSNVCSVVVNVVSVCVSDLVNVVVVCVVVVPVVVNVVVPDDD

Sequence (127 aa):
MESFRLALIIELILLLSLIAFVNVFCAIKIKFYLKNTKQTSCWLLQYHFFQAACPIVFLVTPYCFAVFLLFTGIDSNQIITVVLSTLLALYPIFNPIIIITFMKEYRNFIAIKLKAPDVVREIDKPI

pLDDT: mean 75.41, std 8.81, range [41.72, 87.69]